Protein AF-A0A2B9VKP6-F1 (afdb_monomer)

Mean predicted aligned error: 3.14 Å

Organism: Bacillus cereu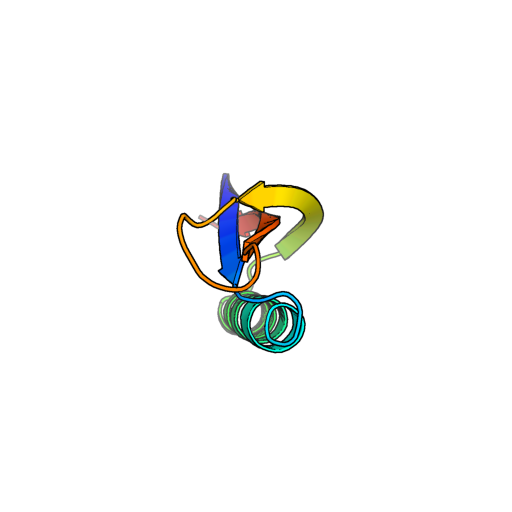s (NCBI:txid1396)

Foldseek 3Di:
DKDKDKDKAAPVCSVVRVVVVVVVCVVQVKAWDDKDFPAWADDPDDGTITIIMIIIDDDD

Sequence (60 aa):
MIQIRTVIADALRIDEEVNGFLKYCANYEKIVKKITPSGFMEREQGQPLLVMVIEYEEKI

Structure (mmCIF, N/CA/C/O backbone):
data_AF-A0A2B9VKP6-F1
#
_entry.id   AF-A0A2B9VKP6-F1
#
loop_
_atom_site.group_PDB
_atom_site.id
_atom_site.type_symbol
_atom_site.label_atom_id
_atom_site.label_alt_id
_atom_site.label_comp_id
_atom_site.label_asym_id
_atom_site.label_entity_id
_atom_site.label_seq_id
_atom_site.pdbx_PDB_ins_code
_atom_site.Cartn_x
_atom_site.Cartn_y
_atom_site.Cartn_z
_atom_site.occupancy
_atom_site.B_iso_or_equiv
_atom_site.auth_seq_id
_atom_site.auth_comp_id
_atom_site.auth_asym_id
_atom_site.auth_atom_id
_atom_site.pdbx_PDB_model_num
ATOM 1 N N . MET A 1 1 ? -1.118 2.182 18.148 1.00 91.94 1 MET A N 1
ATOM 2 C CA . MET A 1 1 ? 0.282 2.492 17.771 1.00 91.94 1 MET A CA 1
ATOM 3 C C . MET A 1 1 ? 0.315 2.855 16.292 1.00 91.94 1 MET A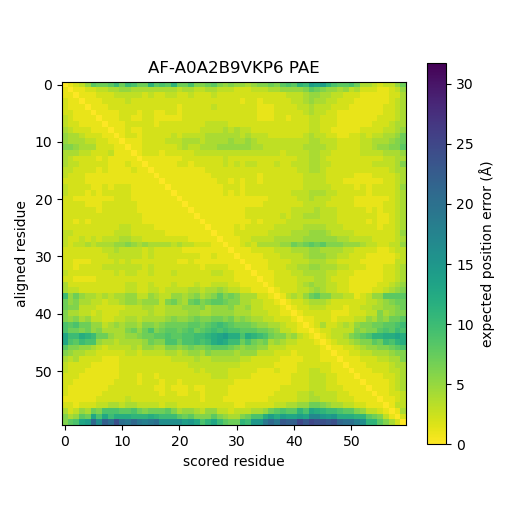 C 1
ATOM 5 O O . MET A 1 1 ? -0.317 2.141 15.521 1.00 91.94 1 MET A O 1
ATOM 9 N N . ILE A 1 2 ? 0.980 3.952 15.900 1.00 94.12 2 ILE A N 1
ATOM 10 C CA . ILE A 1 2 ? 1.141 4.306 14.477 1.00 94.12 2 ILE A CA 1
ATOM 11 C C . ILE A 1 2 ? 2.170 3.364 13.848 1.00 94.12 2 ILE A C 1
ATOM 13 O O . ILE A 1 2 ? 3.220 3.110 14.434 1.00 94.12 2 ILE A O 1
ATOM 17 N N . GLN A 1 3 ? 1.843 2.854 12.670 1.00 96.44 3 GLN A N 1
ATOM 18 C CA . GLN A 1 3 ? 2.636 1.945 11.861 1.00 96.44 3 GLN A CA 1
ATOM 19 C C . GLN A 1 3 ? 2.770 2.495 10.440 1.00 96.44 3 GLN A C 1
ATOM 21 O O . GLN A 1 3 ? 1.926 3.257 9.962 1.00 96.44 3 GLN A O 1
ATOM 26 N N . ILE A 1 4 ? 3.846 2.094 9.765 1.00 96.75 4 ILE A N 1
ATOM 27 C CA . ILE A 1 4 ? 4.144 2.493 8.390 1.00 96.75 4 ILE A CA 1
ATOM 28 C C . ILE A 1 4 ? 4.334 1.234 7.553 1.00 96.75 4 ILE A C 1
ATOM 30 O O . ILE A 1 4 ? 5.124 0.356 7.898 1.00 96.75 4 ILE A O 1
ATOM 34 N N . ARG A 1 5 ? 3.631 1.162 6.424 1.00 97.25 5 ARG A N 1
ATOM 35 C CA . ARG A 1 5 ? 3.812 0.127 5.410 1.00 97.25 5 ARG A CA 1
ATOM 36 C C . ARG A 1 5 ? 4.301 0.750 4.113 1.00 97.25 5 ARG A C 1
ATOM 38 O O . ARG A 1 5 ? 3.642 1.624 3.561 1.00 97.25 5 ARG A O 1
ATOM 45 N N . THR A 1 6 ? 5.402 0.230 3.587 1.00 97.50 6 THR A N 1
ATOM 46 C CA . THR A 1 6 ? 5.847 0.528 2.224 1.00 97.50 6 THR A CA 1
ATOM 47 C C . THR A 1 6 ? 5.308 -0.536 1.271 1.00 97.50 6 THR A C 1
ATOM 49 O O . THR A 1 6 ? 5.454 -1.735 1.523 1.00 97.50 6 THR A O 1
ATOM 52 N N . VAL A 1 7 ? 4.674 -0.101 0.187 1.00 97.38 7 VAL A N 1
ATOM 53 C CA . VAL A 1 7 ? 4.231 -0.935 -0.933 1.00 97.38 7 VAL A CA 1
ATOM 54 C C . VAL A 1 7 ? 5.052 -0.536 -2.150 1.00 97.38 7 VAL A C 1
ATOM 56 O O . VAL A 1 7 ? 5.141 0.645 -2.477 1.00 97.38 7 VAL A O 1
ATOM 59 N N . ILE A 1 8 ? 5.680 -1.515 -2.796 1.00 96.38 8 ILE A N 1
ATOM 60 C CA . ILE A 1 8 ? 6.525 -1.304 -3.971 1.00 96.38 8 ILE A CA 1
ATOM 61 C C . ILE A 1 8 ? 6.024 -2.236 -5.062 1.00 96.38 8 ILE A C 1
ATOM 63 O O . ILE A 1 8 ? 6.019 -3.450 -4.871 1.00 96.38 8 ILE A O 1
ATOM 67 N N . ALA A 1 9 ? 5.600 -1.673 -6.187 1.00 95.75 9 ALA A N 1
ATOM 68 C CA . ALA A 1 9 ? 5.069 -2.446 -7.302 1.00 95.75 9 ALA A CA 1
ATOM 69 C C . ALA A 1 9 ? 5.258 -1.708 -8.625 1.00 95.75 9 ALA A C 1
ATOM 71 O O . ALA A 1 9 ? 5.550 -0.510 -8.651 1.00 95.75 9 ALA A O 1
ATOM 72 N N . ASP A 1 10 ? 5.083 -2.425 -9.73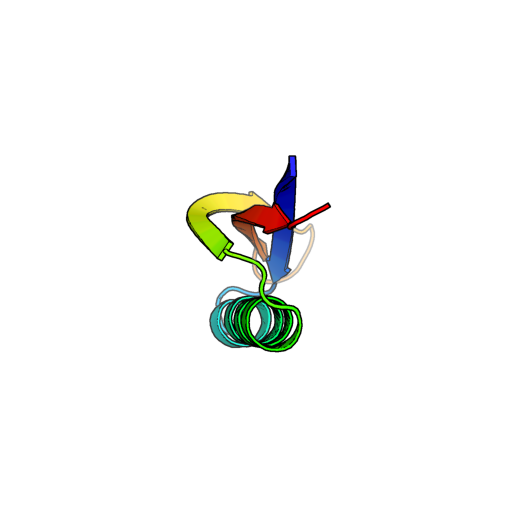3 1.00 94.50 10 ASP A N 1
ATOM 73 C CA . ASP A 1 10 ? 5.003 -1.787 -11.043 1.00 94.50 10 ASP A CA 1
ATOM 74 C C . ASP A 1 10 ? 3.829 -0.796 -11.050 1.00 94.50 10 ASP A C 1
ATOM 76 O O . ASP A 1 10 ? 2.787 -1.055 -10.440 1.00 94.50 10 ASP A O 1
ATOM 80 N N . ALA A 1 11 ? 3.967 0.325 -11.762 1.00 90.12 11 ALA A N 1
ATOM 81 C CA . ALA A 1 11 ? 2.948 1.380 -11.767 1.00 90.12 11 ALA A CA 1
ATOM 82 C C . ALA A 1 11 ? 1.554 0.869 -12.185 1.00 90.12 11 ALA A C 1
ATOM 84 O O . ALA A 1 11 ? 0.549 1.324 -11.653 1.00 90.12 11 ALA A O 1
ATOM 85 N N . LEU A 1 12 ? 1.491 -0.124 -13.081 1.00 91.69 12 LEU A N 1
ATOM 86 C CA . LEU A 1 12 ? 0.236 -0.742 -13.532 1.00 91.69 12 LEU A CA 1
ATOM 87 C C . LEU A 1 12 ? -0.425 -1.651 -12.482 1.00 91.69 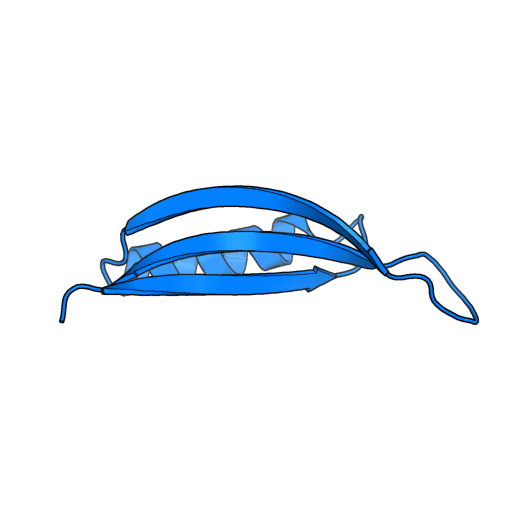12 LEU A C 1
ATOM 89 O O . LEU A 1 12 ? -1.590 -2.005 -12.633 1.00 91.69 12 LEU A O 1
ATOM 93 N N . ARG A 1 13 ? 0.316 -2.067 -11.449 1.00 94.12 13 ARG A N 1
ATOM 94 C CA . ARG A 1 13 ? -0.138 -3.012 -10.416 1.00 94.12 13 ARG A CA 1
ATOM 95 C C . ARG A 1 13 ? -0.240 -2.387 -9.029 1.00 94.12 13 ARG A C 1
ATOM 97 O O . ARG A 1 13 ? -0.762 -3.022 -8.117 1.00 94.12 13 ARG A O 1
ATOM 104 N N . ILE A 1 14 ? 0.231 -1.153 -8.859 1.00 94.88 14 ILE A N 1
ATOM 105 C CA . ILE A 1 14 ? 0.280 -0.496 -7.550 1.00 94.88 14 ILE A CA 1
ATOM 106 C C . ILE A 1 14 ? -1.098 -0.405 -6.887 1.00 94.88 14 ILE A C 1
ATOM 108 O O . ILE A 1 14 ? -1.207 -0.611 -5.681 1.00 94.88 14 ILE A O 1
ATOM 112 N N . ASP A 1 15 ? -2.150 -0.180 -7.674 1.00 94.94 15 ASP A N 1
ATOM 113 C CA . ASP A 1 15 ? -3.515 -0.090 -7.165 1.00 94.94 15 ASP A CA 1
ATOM 114 C C . ASP A 1 15 ? -3.988 -1.428 -6.589 1.00 94.94 15 ASP A C 1
ATOM 116 O O . ASP A 1 15 ? -4.661 -1.452 -5.561 1.00 94.94 15 ASP A O 1
ATOM 120 N N . GLU A 1 16 ? -3.624 -2.552 -7.211 1.00 97.50 16 GLU A N 1
ATOM 121 C CA . GLU A 1 16 ? -3.960 -3.892 -6.720 1.00 97.50 16 GLU A CA 1
ATOM 122 C C . GLU A 1 16 ? -3.294 -4.155 -5.362 1.00 97.50 16 GLU A C 1
ATOM 124 O O . GLU A 1 16 ? -3.960 -4.565 -4.409 1.00 97.50 16 GLU A O 1
ATOM 129 N N . GLU A 1 17 ? -2.002 -3.843 -5.253 1.00 97.69 17 GLU A N 1
ATOM 130 C CA . GLU A 1 17 ? -1.205 -4.055 -4.042 1.00 97.69 17 GLU A CA 1
ATOM 131 C C . GLU A 1 17 ? -1.659 -3.152 -2.886 1.00 97.69 17 GLU A C 1
ATOM 133 O O . GLU A 1 17 ? -1.855 -3.612 -1.755 1.00 97.69 17 GLU A O 1
ATOM 138 N N . VAL A 1 18 ? -1.900 -1.866 -3.169 1.00 97.62 18 VAL A N 1
ATOM 139 C CA . VAL A 1 18 ? -2.450 -0.924 -2.186 1.00 97.62 18 VAL A CA 1
ATOM 140 C C . VAL A 1 18 ? -3.825 -1.402 -1.728 1.00 97.62 18 VAL A C 1
ATOM 142 O O . VAL A 1 18 ? -4.054 -1.517 -0.525 1.00 97.62 18 VAL A O 1
ATOM 145 N N . ASN A 1 19 ? -4.723 -1.767 -2.648 1.00 97.94 19 ASN A N 1
ATOM 146 C CA . ASN A 1 19 ? -6.052 -2.272 -2.294 1.00 97.94 19 ASN A CA 1
ATOM 147 C C . ASN A 1 19 ? -5.999 -3.570 -1.477 1.00 97.94 19 ASN A C 1
ATOM 149 O O . ASN A 1 19 ? -6.802 -3.746 -0.557 1.00 97.94 19 ASN A O 1
ATOM 153 N N . GLY A 1 20 ? -5.059 -4.470 -1.772 1.00 97.94 20 GLY A N 1
ATOM 154 C CA . GLY A 1 20 ? -4.809 -5.665 -0.967 1.00 97.94 20 GLY A CA 1
ATOM 155 C C . GLY A 1 20 ? -4.466 -5.311 0.480 1.00 97.94 20 GLY A C 1
ATOM 156 O O . GLY A 1 20 ? -5.056 -5.859 1.416 1.00 97.94 20 GLY A O 1
ATOM 157 N N . PHE A 1 21 ? -3.588 -4.326 0.674 1.00 97.62 21 PHE A N 1
ATOM 158 C CA . PHE A 1 21 ? -3.243 -3.848 2.009 1.00 97.62 21 PHE A CA 1
ATOM 159 C C . PHE A 1 21 ? -4.407 -3.131 2.711 1.00 97.62 21 PHE A C 1
ATOM 161 O O . PHE A 1 21 ? -4.628 -3.342 3.903 1.00 97.62 21 PHE A O 1
ATOM 168 N N . LEU A 1 22 ? -5.206 -2.341 1.990 1.00 97.69 22 LEU A N 1
ATOM 169 C CA . LEU A 1 22 ? -6.393 -1.693 2.559 1.00 97.69 22 LEU A CA 1
ATOM 170 C C . LEU A 1 22 ? -7.433 -2.715 3.042 1.00 97.69 22 LEU A C 1
ATOM 172 O O . LEU A 1 22 ? -7.993 -2.546 4.126 1.00 97.69 22 LEU A O 1
ATOM 176 N N . LYS A 1 23 ? -7.646 -3.806 2.293 1.00 98.06 23 LYS A N 1
ATOM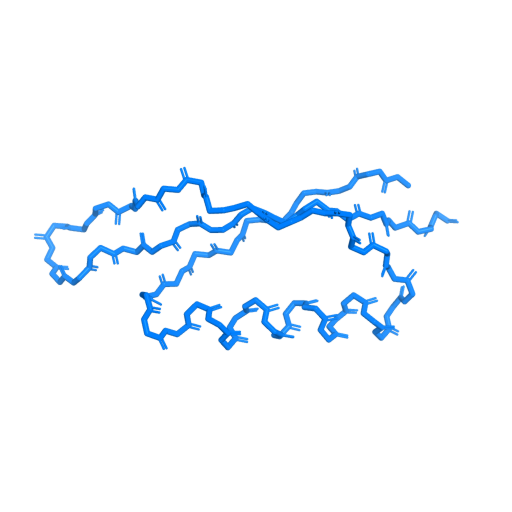 177 C CA . LYS A 1 23 ? -8.505 -4.925 2.723 1.00 98.06 23 LYS A CA 1
ATOM 178 C C . LYS A 1 23 ? -7.976 -5.587 3.992 1.00 98.06 23 LYS A C 1
ATOM 180 O O . LYS A 1 23 ? -8.750 -5.855 4.906 1.00 98.06 23 LYS A O 1
ATOM 185 N N . TYR A 1 24 ? -6.665 -5.816 4.075 1.00 96.12 24 TYR A N 1
ATOM 186 C CA . TYR A 1 24 ? -6.033 -6.298 5.303 1.00 96.12 24 TYR A CA 1
ATOM 187 C C . TYR A 1 24 ? -6.302 -5.346 6.477 1.00 96.12 24 TYR A C 1
ATOM 189 O O . TYR A 1 24 ? -6.722 -5.794 7.540 1.00 96.12 24 TYR A O 1
ATOM 197 N N . CYS A 1 25 ? -6.134 -4.036 6.294 1.00 96.12 25 CYS A N 1
ATOM 198 C CA . CYS A 1 25 ? -6.421 -3.073 7.353 1.00 96.12 25 CYS A CA 1
ATOM 199 C C . CYS A 1 25 ? -7.880 -3.138 7.818 1.00 96.12 25 CYS A C 1
ATOM 201 O O . CYS A 1 25 ? -8.125 -3.224 9.020 1.00 96.12 25 CYS A O 1
ATOM 203 N N . ALA A 1 26 ? -8.830 -3.185 6.882 1.00 95.69 26 ALA A N 1
ATOM 204 C CA . ALA A 1 26 ? -10.251 -3.299 7.195 1.00 95.69 26 ALA A CA 1
ATOM 205 C C . ALA A 1 26 ? -10.582 -4.585 7.977 1.00 95.69 26 ALA A C 1
ATOM 207 O O . ALA A 1 26 ? -11.304 -4.528 8.969 1.00 95.69 26 ALA A O 1
ATOM 208 N N . ASN A 1 27 ? -10.010 -5.727 7.582 1.00 97.00 27 ASN A N 1
ATOM 209 C CA . ASN 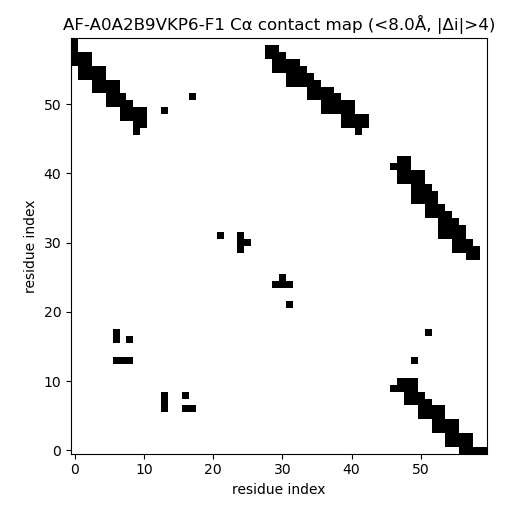A 1 27 ? -10.273 -7.026 8.214 1.00 97.00 27 ASN A CA 1
ATOM 210 C C . ASN A 1 27 ? -9.753 -7.135 9.653 1.00 97.00 27 ASN A C 1
ATOM 212 O O . ASN A 1 27 ? -10.252 -7.952 10.421 1.00 97.00 27 ASN A O 1
ATOM 216 N N . TYR A 1 28 ? -8.743 -6.344 10.012 1.00 94.75 28 TYR A N 1
ATOM 217 C CA . TYR A 1 28 ? -8.113 -6.375 11.334 1.00 94.75 28 TYR A CA 1
ATOM 218 C C . TYR A 1 28 ? -8.336 -5.077 12.120 1.00 94.75 28 TYR A C 1
ATOM 220 O O . TYR A 1 28 ? -7.522 -4.740 12.977 1.00 94.75 28 TYR A O 1
ATOM 228 N N . GLU A 1 29 ? -9.401 -4.334 11.797 1.00 93.31 29 GLU A N 1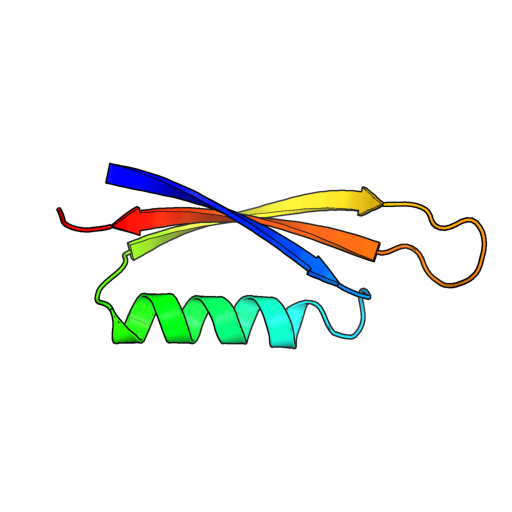
ATOM 229 C CA . GLU A 1 29 ? -9.793 -3.081 12.463 1.00 93.31 29 GLU A CA 1
ATOM 230 C C . GLU A 1 29 ? -8.662 -2.040 12.581 1.00 93.31 29 GLU A C 1
ATOM 232 O O . GLU A 1 29 ? -8.591 -1.258 13.534 1.00 93.31 29 GLU A O 1
ATOM 237 N N . LYS A 1 30 ? -7.762 -2.020 11.596 1.00 96.19 30 LYS A N 1
ATOM 238 C CA . LYS A 1 30 ? -6.682 -1.041 11.501 1.00 96.19 30 LYS A CA 1
ATOM 239 C C . LYS A 1 30 ? -7.193 0.218 10.812 1.00 96.19 30 LYS A C 1
ATOM 241 O O . LYS A 1 30 ? -7.928 0.144 9.827 1.00 96.19 30 LYS A O 1
ATOM 246 N N . ILE A 1 31 ? -6.762 1.384 11.283 1.00 96.38 31 ILE A N 1
ATOM 247 C CA . ILE A 1 31 ? -7.226 2.673 10.753 1.00 96.38 31 ILE A CA 1
ATOM 248 C C . ILE A 1 31 ? -6.151 3.264 9.850 1.00 96.38 31 ILE A C 1
ATOM 250 O O . ILE A 1 31 ? -5.131 3.746 10.336 1.00 96.38 31 ILE A O 1
ATOM 254 N N . VAL A 1 32 ? -6.382 3.271 8.538 1.00 97.25 32 VAL A N 1
ATOM 255 C CA . VAL A 1 32 ? -5.492 3.950 7.585 1.00 97.25 32 VAL A CA 1
ATOM 256 C C . VAL A 1 32 ? -5.644 5.462 7.736 1.00 97.25 32 VAL A C 1
ATOM 258 O O . VAL A 1 32 ? -6.758 5.982 7.728 1.00 97.25 32 VAL A O 1
ATOM 261 N N . LYS A 1 33 ? -4.524 6.169 7.892 1.00 97.38 33 LYS A N 1
ATOM 262 C CA . LYS A 1 33 ? -4.481 7.625 8.091 1.00 97.38 33 LYS A CA 1
ATOM 263 C C . LYS A 1 33 ? -4.069 8.364 6.834 1.00 97.38 33 LYS A C 1
ATOM 265 O O . LYS A 1 33 ? -4.650 9.397 6.515 1.00 97.38 33 LYS A O 1
ATOM 270 N N . LYS A 1 34 ? -3.059 7.846 6.135 1.00 97.50 34 LYS A N 1
ATOM 271 C CA . LYS A 1 34 ? -2.470 8.514 4.977 1.00 97.50 34 LYS A CA 1
ATOM 272 C C . LYS A 1 34 ? -1.880 7.505 4.006 1.00 97.50 34 LYS A C 1
ATOM 274 O O . LYS A 1 34 ? -1.319 6.494 4.416 1.00 97.50 34 LYS A O 1
ATOM 279 N N . ILE A 1 35 ? -1.982 7.817 2.721 1.00 97.25 35 ILE A N 1
ATOM 280 C CA . ILE A 1 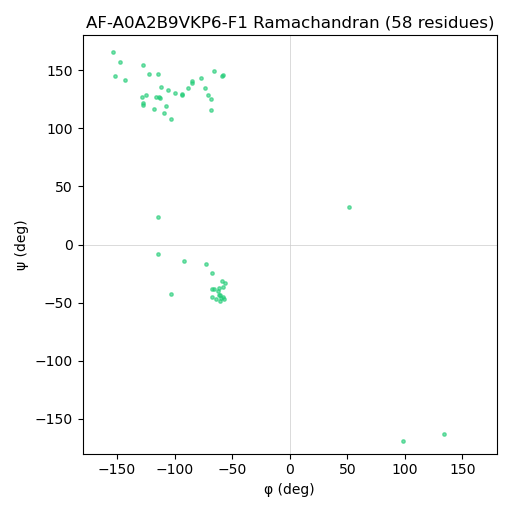35 ? -1.343 7.092 1.626 1.00 97.25 35 ILE A CA 1
ATOM 281 C C . ILE A 1 35 ? -0.581 8.135 0.811 1.00 97.25 35 ILE A C 1
ATOM 283 O O . ILE A 1 35 ? -1.176 9.112 0.361 1.00 97.25 35 ILE A O 1
ATOM 287 N N . THR A 1 36 ? 0.730 7.961 0.659 1.00 97.44 36 THR A N 1
ATOM 288 C CA . THR A 1 36 ? 1.609 8.938 0.006 1.00 97.44 36 THR A CA 1
ATOM 289 C C . THR A 1 36 ? 2.442 8.256 -1.079 1.00 97.44 36 THR A C 1
ATOM 291 O O . THR A 1 36 ? 3.130 7.281 -0.768 1.00 97.44 36 THR A O 1
ATOM 294 N N . PRO A 1 37 ? 2.446 8.756 -2.326 1.00 95.12 37 PRO A N 1
ATOM 295 C CA . PRO A 1 37 ? 3.451 8.357 -3.302 1.00 95.12 37 PRO A CA 1
ATOM 296 C C . PRO A 1 37 ? 4.810 8.914 -2.869 1.00 95.12 37 PRO A C 1
ATOM 298 O O . PRO A 1 37 ? 4.994 10.125 -2.774 1.00 95.12 37 PRO A O 1
ATOM 301 N N . SER A 1 38 ? 5.754 8.027 -2.564 1.00 93.81 38 SER A N 1
ATOM 302 C CA . SER A 1 38 ? 7.080 8.394 -2.053 1.00 93.81 38 SER A CA 1
ATOM 303 C C . SER A 1 38 ? 8.119 8.575 -3.159 1.00 93.81 38 SER A C 1
ATOM 305 O O . SER A 1 38 ? 9.184 9.127 -2.893 1.00 93.81 38 SER A O 1
ATOM 307 N N . GLY A 1 39 ? 7.831 8.114 -4.378 1.00 93.44 39 GLY A N 1
ATOM 308 C CA . GLY A 1 39 ? 8.708 8.252 -5.539 1.00 93.44 39 GLY A CA 1
ATOM 309 C C . GLY A 1 39 ? 8.837 6.955 -6.326 1.00 93.44 39 GLY A C 1
ATOM 310 O O . GLY A 1 39 ? 8.037 6.033 -6.164 1.00 93.44 39 GLY A O 1
ATOM 311 N N . PHE A 1 40 ? 9.861 6.897 -7.172 1.00 94.31 40 PHE A N 1
ATOM 312 C CA . PHE A 1 40 ? 10.156 5.744 -8.012 1.00 94.31 40 PHE A CA 1
ATOM 313 C C . PHE A 1 40 ? 11.480 5.105 -7.605 1.00 94.31 40 PHE A C 1
ATOM 315 O O . PHE A 1 40 ? 12.410 5.789 -7.178 1.00 94.31 40 PHE A O 1
ATOM 322 N N . MET A 1 41 ? 11.556 3.787 -7.745 1.00 94.06 41 MET A N 1
ATOM 323 C CA . MET A 1 41 ? 12.783 3.019 -7.613 1.00 94.06 41 MET A CA 1
ATOM 324 C C . MET A 1 41 ? 13.190 2.530 -9.002 1.00 94.06 41 MET A C 1
ATOM 326 O O . MET A 1 41 ? 12.488 1.728 -9.624 1.00 94.06 41 MET A O 1
ATOM 330 N N . GLU A 1 42 ? 14.315 3.050 -9.483 1.00 94.12 42 GLU A N 1
ATOM 331 C CA . GLU A 1 42 ? 14.888 2.676 -10.774 1.00 94.12 42 GLU A CA 1
ATOM 332 C C . GLU A 1 42 ? 15.346 1.215 -10.774 1.00 94.12 42 GLU A C 1
ATOM 334 O O . GLU A 1 42 ? 15.761 0.664 -9.750 1.00 94.12 42 GLU A O 1
ATOM 339 N N . ARG A 1 43 ? 15.284 0.588 -11.948 1.00 87.19 43 ARG A N 1
ATOM 340 C CA . ARG A 1 43 ? 15.805 -0.759 -12.197 1.00 87.19 43 ARG A CA 1
ATOM 341 C C . ARG A 1 43 ? 16.831 -0.692 -13.318 1.00 87.19 43 ARG A C 1
ATOM 343 O O . ARG A 1 43 ? 16.660 0.074 -14.258 1.00 87.19 43 ARG A O 1
ATOM 350 N N . GLU A 1 44 ? 17.857 -1.539 -13.254 1.00 90.81 44 GLU A N 1
ATOM 351 C CA . GLU A 1 44 ? 18.861 -1.637 -14.327 1.00 90.81 44 GLU A CA 1
ATOM 352 C C . GLU A 1 44 ? 18.233 -2.015 -15.677 1.00 90.81 44 GLU A C 1
ATOM 354 O O . GLU A 1 44 ? 18.711 -1.595 -16.729 1.00 90.81 44 GLU A O 1
ATOM 359 N N . GLN A 1 45 ? 17.147 -2.793 -15.651 1.00 87.88 45 GLN A N 1
ATOM 360 C CA . GLN A 1 45 ? 16.346 -3.140 -16.820 1.00 87.88 45 GLN A CA 1
ATOM 361 C C . GLN A 1 45 ? 14.857 -3.193 -16.457 1.00 87.88 45 GLN A C 1
ATOM 363 O O . GLN A 1 45 ? 14.480 -3.695 -15.395 1.00 87.88 45 GLN A O 1
ATOM 368 N N . GLY A 1 46 ? 14.005 -2.724 -17.372 1.00 87.69 46 GLY A N 1
ATOM 369 C CA . GLY A 1 46 ? 12.547 -2.739 -17.225 1.00 87.69 46 GLY A CA 1
ATOM 370 C C . GLY A 1 46 ? 11.959 -1.410 -16.746 1.00 87.69 46 GLY A C 1
ATOM 371 O O . GLY A 1 46 ? 12.626 -0.379 -16.753 1.00 87.69 46 GLY A O 1
ATOM 372 N N . GLN A 1 47 ? 10.674 -1.427 -16.383 1.00 89.62 47 GLN A N 1
ATOM 373 C CA . GLN A 1 47 ? 9.982 -0.233 -15.895 1.00 89.62 47 GLN A CA 1
ATOM 374 C C . GLN A 1 47 ? 10.363 0.075 -14.437 1.00 89.62 47 GLN A C 1
ATOM 376 O O . GLN A 1 47 ? 10.493 -0.866 -13.640 1.00 89.62 47 GLN A O 1
ATOM 381 N N . PRO A 1 48 ? 10.490 1.365 -14.073 1.00 92.75 48 PRO A N 1
ATOM 382 C CA . PRO A 1 48 ? 10.669 1.778 -12.688 1.00 92.75 48 PRO A CA 1
ATOM 383 C C . PRO A 1 48 ? 9.514 1.302 -11.804 1.00 92.75 48 PRO A C 1
ATOM 385 O O . PRO A 1 48 ? 8.355 1.247 -12.224 1.00 92.75 48 PRO A O 1
ATOM 388 N N . LEU A 1 49 ? 9.833 0.985 -10.555 1.00 95.31 49 LEU A N 1
ATOM 389 C CA . LEU A 1 49 ? 8.854 0.632 -9.534 1.00 95.31 49 LEU A CA 1
ATOM 390 C C . LEU A 1 49 ? 8.302 1.890 -8.873 1.00 95.31 49 LEU A C 1
ATOM 392 O O . LEU A 1 49 ? 9.066 2.791 -8.541 1.00 95.31 49 LEU A O 1
ATOM 396 N N . LEU A 1 50 ? 6.998 1.935 -8.614 1.00 95.88 50 LEU A N 1
ATOM 397 C CA . LEU A 1 50 ? 6.391 2.984 -7.804 1.00 95.88 50 LEU A CA 1
ATOM 398 C C . LEU A 1 50 ? 6.426 2.578 -6.328 1.00 95.88 50 LEU A C 1
ATOM 400 O O . LEU A 1 50 ? 6.092 1.447 -5.969 1.00 95.88 50 LEU A O 1
ATOM 404 N N . VAL A 1 51 ? 6.816 3.519 -5.471 1.00 97.00 51 VAL A N 1
ATOM 405 C CA . VAL A 1 51 ? 6.879 3.345 -4.019 1.00 97.00 51 VAL A CA 1
ATOM 406 C C . VAL A 1 51 ? 5.746 4.136 -3.373 1.00 97.00 51 VAL A C 1
ATOM 408 O O . VAL A 1 51 ? 5.692 5.363 -3.472 1.00 97.00 51 VAL A O 1
ATOM 411 N N . MET A 1 52 ? 4.864 3.439 -2.664 1.00 97.81 52 MET A N 1
ATOM 412 C CA . MET A 1 52 ? 3.774 4.011 -1.877 1.00 97.81 52 MET A CA 1
ATOM 413 C C . MET A 1 52 ? 4.034 3.781 -0.390 1.00 97.81 52 MET A C 1
ATOM 415 O O . MET A 1 52 ? 4.400 2.684 0.026 1.00 97.81 52 MET A O 1
ATOM 419 N N . VAL A 1 53 ? 3.816 4.807 0.425 1.00 97.94 53 VAL A N 1
ATOM 420 C CA . VAL A 1 53 ? 3.927 4.743 1.885 1.00 97.94 53 VAL A CA 1
ATOM 421 C C . VAL A 1 53 ? 2.540 4.914 2.486 1.00 97.94 53 VAL A C 1
ATOM 423 O O . VAL A 1 53 ? 1.840 5.880 2.186 1.00 97.94 53 VAL A O 1
ATOM 426 N N . ILE A 1 54 ? 2.140 3.965 3.326 1.00 98.06 54 ILE A N 1
ATOM 427 C CA . ILE A 1 54 ? 0.830 3.914 3.968 1.00 98.06 54 ILE A CA 1
ATOM 428 C C . ILE A 1 54 ? 1.029 4.004 5.478 1.00 98.06 54 ILE A C 1
ATOM 430 O O . ILE A 1 54 ? 1.631 3.123 6.090 1.00 98.06 54 ILE A O 1
ATOM 434 N N . GLU A 1 55 ? 0.506 5.066 6.075 1.00 98.12 55 GLU A N 1
ATOM 435 C CA . GLU A 1 55 ? 0.475 5.275 7.520 1.00 98.12 55 GLU A CA 1
ATOM 436 C C . GLU A 1 55 ? -0.858 4.763 8.065 1.00 98.12 55 GLU A C 1
ATOM 438 O O . GLU A 1 55 ? -1.928 5.120 7.556 1.00 98.12 55 GLU A O 1
ATOM 443 N N . TYR A 1 56 ? -0.812 3.928 9.098 1.00 97.69 56 TYR A N 1
ATOM 444 C CA . TYR A 1 56 ? -2.005 3.328 9.684 1.00 97.69 56 TYR A CA 1
ATOM 445 C C . TYR A 1 56 ? -1.848 3.100 11.190 1.00 97.69 56 TYR A C 1
ATOM 447 O O . TYR A 1 56 ? -0.742 3.028 11.714 1.00 97.69 56 TYR A O 1
ATOM 455 N N . GLU A 1 57 ? -2.959 3.009 11.910 1.00 96.88 57 GLU A N 1
ATOM 456 C CA . GLU A 1 57 ? -2.988 2.717 13.340 1.00 96.88 57 GLU A CA 1
ATOM 457 C C . GLU A 1 57 ? -3.458 1.290 13.592 1.00 96.88 57 GLU A C 1
ATOM 459 O O . GLU A 1 57 ? -4.495 0.861 13.084 1.00 96.88 57 GLU A O 1
ATOM 464 N N . GLU A 1 58 ? -2.720 0.587 14.445 1.00 91.88 58 GLU A N 1
ATOM 465 C CA . GLU A 1 58 ? -3.155 -0.667 15.052 1.00 91.88 58 GLU A CA 1
ATOM 466 C C . GLU A 1 58 ? -3.656 -0.375 16.470 1.00 91.88 58 GLU A C 1
ATOM 468 O O . GLU A 1 58 ? -2.975 0.314 17.248 1.00 91.88 58 GLU A O 1
ATOM 473 N N . LYS A 1 59 ? -4.851 -0.876 16.808 1.00 77.44 59 LYS A N 1
ATOM 474 C CA . LYS A 1 59 ? -5.274 -0.972 18.208 1.00 77.44 59 LYS A CA 1
ATOM 475 C C . LYS A 1 59 ? -4.388 -2.025 18.873 1.00 77.44 59 LYS A C 1
ATOM 477 O O . LYS A 1 59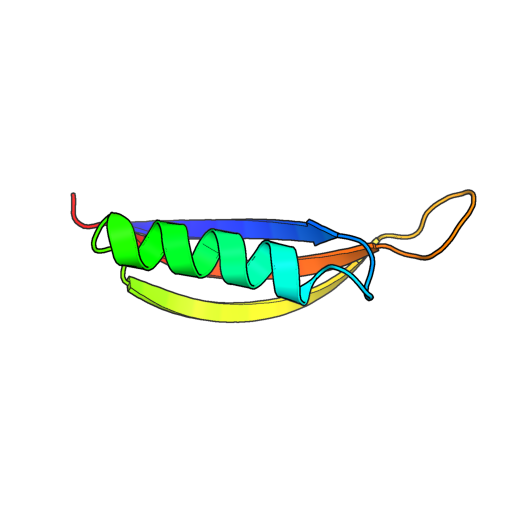 ? -4.252 -3.123 18.342 1.00 77.44 59 LYS A O 1
ATOM 482 N N . ILE A 1 60 ? -3.734 -1.624 19.961 1.00 66.88 60 ILE A N 1
ATOM 483 C CA . ILE A 1 60 ? -2.942 -2.515 20.820 1.00 66.88 60 ILE A CA 1
ATOM 484 C C . ILE A 1 60 ? -3.915 -3.363 21.634 1.00 66.88 60 ILE A C 1
ATOM 486 O O . ILE A 1 60 ? -4.915 -2.767 22.100 1.00 66.88 60 ILE A O 1
#

Secondary structure (DSSP, 8-state):
-EEEEEEEEETTTHHHHHHHHHHHHHHTT-EEEEEEEEEEE--SSSSPEEEEEEEEE---

Solvent-accessible surface area (backbone atoms only — not comparable to full-atom values): 3494 Å² total; per-residue (Å²): 85,84,45,78,46,79,47,75,32,47,70,94,45,36,66,60,56,52,50,52,50,50,50,53,30,60,77,68,70,28,49,78,76,47,78,41,84,75,50,72,46,82,50,102,72,76,77,51,28,35,31,36,38,35,36,29,32,43,82,126

Nearest PDB structures (foldseek):
  1y7p-assembly2_B  TM=6.901E-01  e=1.254E+00  Archaeoglobus fulgidus
  1jw3-assembly1_A  TM=5.219E-01  e=1.254E+00  Methanothermobacter thermautotrophicus
  8xaq-assembly1_B  TM=4.058E-01  e=6.319E-01  Sulfolobus acidocaldarius DSM 639
  2cz8-assembly1_D  TM=4.607E-01  e=1.421E+00  Thermus thermophilus HB8
  3lo3-assembly2_C  TM=4.819E-01  e=1.610E+00  Colwellia psychrerythraea 34H

pLDDT: mean 94.5, std 5.07, range [66.88, 98.12]

Radius of gyration: 12.68 Å; Cα contacts (8 Å, |Δi|>4): 106; chains: 1; bounding box: 29×16×38 Å